Protein AF-A0A962WMW2-F1 (afdb_monomer_lite)

Structure (mmCIF, N/CA/C/O backbone):
data_AF-A0A962WMW2-F1
#
_entry.id   AF-A0A962WMW2-F1
#
loop_
_atom_site.group_PDB
_atom_site.id
_atom_site.type_symbol
_atom_site.label_atom_id
_atom_site.label_alt_id
_atom_site.label_comp_id
_atom_site.label_asym_id
_atom_site.label_entity_id
_atom_site.label_seq_id
_atom_site.pdbx_PDB_ins_code
_atom_site.Cartn_x
_atom_site.Cartn_y
_atom_site.Cartn_z
_atom_site.occupancy
_atom_site.B_iso_or_equiv
_atom_site.auth_seq_id
_atom_site.auth_comp_id
_atom_site.auth_asym_id
_atom_site.auth_atom_id
_atom_site.pdbx_PDB_model_num
ATOM 1 N N . MET A 1 1 ? -21.043 4.592 12.871 1.00 59.09 1 MET A N 1
ATOM 2 C CA . MET A 1 1 ? -20.044 5.563 12.377 1.00 59.09 1 MET A CA 1
ATOM 3 C C . MET A 1 1 ? -18.934 4.749 11.746 1.00 59.09 1 MET A C 1
ATOM 5 O O . MET A 1 1 ? -18.640 3.695 12.291 1.00 59.09 1 MET A O 1
ATOM 9 N N . SER A 1 2 ? -18.420 5.154 10.585 1.00 77.00 2 SER A N 1
ATOM 10 C CA . SER A 1 2 ? -17.319 4.431 9.934 1.00 77.00 2 SER A CA 1
ATOM 11 C C . SER A 1 2 ? -16.064 4.522 10.808 1.00 77.00 2 SER A C 1
ATOM 13 O O . SER A 1 2 ? -15.772 5.608 11.298 1.00 77.00 2 SER A O 1
ATOM 15 N N . SER A 1 3 ? -15.360 3.410 11.026 1.00 92.12 3 SER A N 1
ATOM 16 C CA . SER A 1 3 ? -14.031 3.340 11.664 1.00 92.12 3 SER A CA 1
ATOM 17 C C . SER A 1 3 ? -12.890 3.381 10.639 1.00 92.12 3 SER A C 1
ATOM 19 O O . SER A 1 3 ? -11.721 3.243 11.001 1.00 92.12 3 SER A O 1
ATOM 21 N N . LEU A 1 4 ? -13.234 3.531 9.358 1.00 96.50 4 LEU A N 1
ATOM 22 C CA . LEU A 1 4 ? -12.309 3.454 8.240 1.00 96.50 4 LEU A CA 1
ATOM 23 C C . LEU A 1 4 ? -11.529 4.760 8.090 1.00 96.50 4 LEU A C 1
ATOM 25 O O . LEU A 1 4 ? -1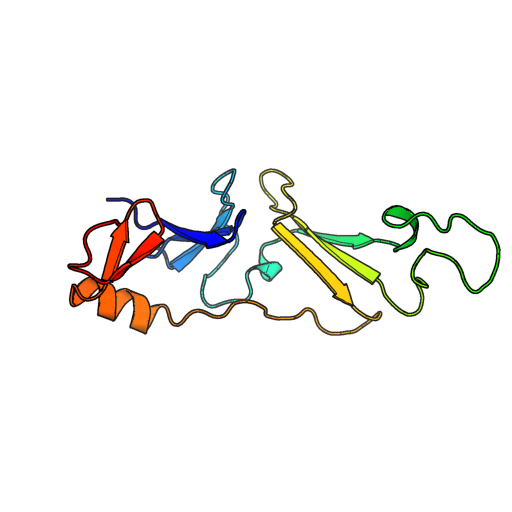2.126 5.823 7.947 1.00 96.50 4 LEU A O 1
ATOM 29 N N . LEU A 1 5 ? -10.206 4.662 8.103 1.00 97.56 5 LEU A N 1
ATOM 30 C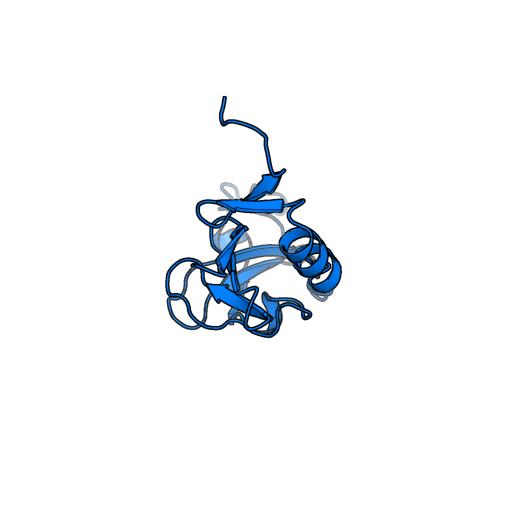 CA . LEU A 1 5 ? -9.264 5.743 7.860 1.00 97.56 5 LEU A CA 1
ATOM 31 C C . LEU A 1 5 ? -8.626 5.568 6.476 1.00 97.56 5 LEU A C 1
ATOM 33 O O . LEU A 1 5 ? -7.951 4.569 6.236 1.00 97.56 5 LEU A O 1
ATOM 37 N N . HIS A 1 6 ? -8.785 6.554 5.599 1.00 97.00 6 HIS A N 1
ATOM 38 C CA . HIS A 1 6 ? -8.097 6.639 4.313 1.00 97.00 6 HIS A CA 1
ATOM 39 C C . HIS A 1 6 ? -6.637 7.048 4.537 1.00 97.00 6 HIS A C 1
ATOM 41 O O . HIS A 1 6 ? -6.343 8.204 4.851 1.00 97.00 6 HIS A O 1
ATOM 47 N N . VAL A 1 7 ? -5.717 6.085 4.419 1.00 96.25 7 VAL A N 1
ATOM 48 C CA . VAL A 1 7 ? -4.276 6.295 4.662 1.00 96.25 7 VAL A CA 1
ATOM 49 C C . VAL A 1 7 ? -3.548 6.671 3.371 1.00 96.25 7 VAL A C 1
ATOM 51 O O . VAL A 1 7 ? -2.633 7.493 3.388 1.00 96.25 7 VAL A O 1
ATOM 54 N N . GLY A 1 8 ? -3.978 6.115 2.242 1.00 91.56 8 GLY A N 1
ATOM 55 C CA . GLY A 1 8 ? -3.524 6.491 0.907 1.00 91.56 8 GLY A CA 1
ATOM 56 C C . GLY A 1 8 ? -4.625 6.273 -0.127 1.00 91.56 8 GLY A C 1
ATOM 57 O O . GLY A 1 8 ? -5.699 5.785 0.199 1.00 91.56 8 GLY A O 1
ATOM 58 N N . ASP A 1 9 ? -4.343 6.581 -1.393 1.00 91.25 9 ASP A N 1
ATOM 59 C CA . ASP A 1 9 ? -5.325 6.513 -2.496 1.00 91.25 9 ASP A CA 1
ATOM 60 C C . ASP A 1 9 ? -6.015 5.139 -2.638 1.00 91.25 9 ASP A C 1
ATOM 62 O O . ASP A 1 9 ? -7.150 5.032 -3.093 1.00 91.25 9 ASP A O 1
ATOM 66 N N . ARG A 1 10 ? -5.315 4.058 -2.271 1.00 95.75 10 ARG A N 1
ATOM 67 C CA . ARG A 1 10 ? -5.745 2.665 -2.505 1.00 95.75 10 ARG A CA 1
ATOM 68 C C . ARG A 1 10 ? -5.708 1.800 -1.250 1.00 95.75 10 ARG A C 1
ATOM 70 O O . ARG A 1 10 ? -5.923 0.585 -1.340 1.00 95.75 10 ARG A O 1
ATOM 77 N N . LEU A 1 11 ? -5.406 2.408 -0.107 1.00 97.44 11 LEU A N 1
ATOM 78 C CA . LEU A 1 11 ? -5.154 1.718 1.145 1.00 97.44 11 LEU A CA 1
ATOM 79 C C . LEU A 1 11 ? -5.859 2.435 2.287 1.00 97.44 11 LEU A C 1
ATOM 81 O O . LEU A 1 11 ? -5.537 3.577 2.619 1.00 97.44 11 LEU A O 1
ATOM 85 N N . ASP A 1 12 ? -6.748 1.691 2.924 1.00 97.88 12 ASP A N 1
ATOM 86 C CA . ASP A 1 12 ? -7.471 2.134 4.095 1.00 97.88 12 ASP A CA 1
ATOM 87 C C . ASP A 1 12 ? -7.071 1.293 5.305 1.00 97.88 12 ASP A C 1
ATOM 89 O O . ASP A 1 12 ? -6.502 0.201 5.193 1.00 97.88 12 ASP A O 1
ATOM 93 N N . LEU A 1 13 ? -7.403 1.805 6.481 1.00 98.00 13 LEU A N 1
ATOM 94 C CA . LEU A 1 13 ? -7.201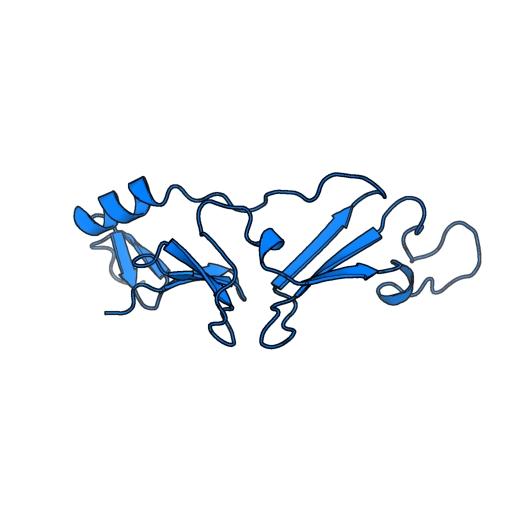 1.150 7.758 1.00 98.00 13 LEU A CA 1
ATOM 95 C C . LEU A 1 13 ? -8.513 1.152 8.533 1.00 98.00 13 LEU A C 1
ATOM 97 O O . LEU A 1 13 ? -9.090 2.207 8.775 1.00 98.00 13 LEU A O 1
ATOM 101 N N . ASP A 1 14 ? -8.972 -0.015 8.966 1.00 97.81 14 ASP A N 1
ATOM 102 C CA . ASP A 1 14 ? -10.077 -0.103 9.916 1.00 97.81 14 ASP A CA 1
ATOM 103 C C . ASP A 1 14 ? -9.532 0.046 11.341 1.00 97.81 14 ASP A C 1
ATOM 105 O O . ASP A 1 14 ? -8.822 -0.826 11.852 1.00 97.81 14 ASP A O 1
ATOM 109 N N . LEU A 1 15 ? -9.842 1.179 11.978 1.00 97.62 15 LEU A N 1
ATOM 110 C CA . LEU A 1 15 ? -9.364 1.490 13.323 1.00 97.62 15 LEU A CA 1
ATOM 111 C C . LEU A 1 15 ? -9.984 0.568 14.375 1.00 97.62 15 LEU A C 1
ATOM 113 O O . LEU A 1 15 ? -9.353 0.318 15.397 1.00 97.62 15 LEU A O 1
ATOM 117 N N . GLU A 1 16 ? -11.190 0.045 14.167 1.00 96.19 16 GLU A N 1
ATOM 118 C CA . GLU A 1 16 ? -11.831 -0.836 15.146 1.00 96.19 16 GLU A CA 1
ATOM 119 C C . GLU A 1 16 ? -11.132 -2.197 15.175 1.00 96.19 16 GLU A C 1
ATOM 121 O O . GLU A 1 16 ? -10.709 -2.660 16.236 1.00 96.19 16 GLU A O 1
ATOM 126 N N . THR A 1 17 ? -10.944 -2.795 13.998 1.00 97.31 17 THR A N 1
ATOM 127 C CA . THR A 1 17 ? -10.381 -4.145 13.855 1.00 97.31 17 THR A CA 1
ATOM 128 C C . THR A 1 17 ? -8.854 -4.181 13.736 1.00 97.31 17 THR A C 1
ATOM 130 O O . THR A 1 17 ? -8.266 -5.260 13.803 1.00 97.31 17 THR A O 1
ATOM 133 N N . GLU A 1 18 ? -8.201 -3.023 13.590 1.00 97.88 18 GLU A N 1
ATOM 134 C CA . GLU A 1 18 ? -6.758 -2.877 13.340 1.00 97.88 18 GLU A CA 1
ATOM 135 C C . GLU A 1 18 ? -6.290 -3.659 12.105 1.00 97.88 18 GLU A C 1
ATOM 137 O O . GLU A 1 18 ? -5.290 -4.386 12.127 1.00 97.88 18 GLU A O 1
ATOM 142 N N . ARG A 1 19 ? -7.033 -3.520 11.004 1.00 98.19 19 ARG A N 1
ATOM 143 C CA . ARG A 1 19 ? -6.746 -4.203 9.739 1.00 98.19 19 ARG A CA 1
ATOM 144 C C . ARG A 1 19 ? -6.437 -3.212 8.633 1.00 98.19 19 ARG A C 1
ATOM 146 O O . ARG A 1 19 ? -7.155 -2.231 8.451 1.00 98.19 19 ARG A O 1
ATOM 153 N N . TRP A 1 20 ? -5.400 -3.514 7.858 1.00 98.44 20 TRP A N 1
ATOM 154 C CA . TRP A 1 20 ? -5.243 -2.925 6.535 1.00 98.44 20 TRP A CA 1
ATOM 155 C C . TRP A 1 20 ? -6.342 -3.467 5.626 1.00 98.44 20 TRP A C 1
ATOM 157 O O . TRP A 1 20 ? -6.565 -4.678 5.583 1.00 98.44 20 TRP A O 1
ATOM 167 N N . VAL A 1 21 ? -7.005 -2.596 4.871 1.00 98.19 21 VAL A N 1
ATOM 168 C CA . VAL A 1 21 ? -8.052 -2.990 3.924 1.00 98.19 21 VAL A CA 1
ATOM 169 C C . VAL A 1 21 ? -7.877 -2.278 2.587 1.00 98.19 21 VAL A C 1
ATOM 171 O O . VAL A 1 21 ? -7.402 -1.148 2.495 1.00 98.19 21 VAL A O 1
ATOM 174 N N . CYS A 1 22 ? -8.220 -2.969 1.503 1.00 98.38 22 CYS A N 1
ATOM 175 C CA . CYS A 1 22 ? -8.113 -2.398 0.166 1.00 98.38 22 CYS A CA 1
ATOM 176 C C . CYS A 1 22 ? -9.148 -1.285 -0.027 1.00 98.38 22 CYS A C 1
ATOM 178 O O . CYS A 1 22 ? -10.345 -1.565 0.026 1.00 98.38 22 CYS A O 1
ATOM 180 N N . GLY A 1 23 ? -8.708 -0.078 -0.393 1.00 96.81 23 GLY A N 1
ATOM 181 C CA . GLY A 1 23 ? -9.601 1.078 -0.574 1.00 96.81 23 GLY A CA 1
ATOM 182 C C . GLY A 1 23 ? -10.582 0.977 -1.750 1.00 96.81 23 GLY A C 1
ATOM 183 O O . GLY A 1 23 ? -11.448 1.825 -1.921 1.00 96.81 23 GLY A O 1
ATOM 184 N N . LYS A 1 24 ? -10.486 -0.077 -2.575 1.00 97.25 24 LYS A N 1
ATOM 185 C CA . LYS A 1 24 ? -11.419 -0.330 -3.689 1.00 97.25 24 LYS A CA 1
ATOM 186 C C . LYS A 1 24 ? -12.427 -1.440 -3.415 1.00 97.25 24 LYS A C 1
ATOM 188 O O . LYS A 1 24 ? -13.586 -1.316 -3.793 1.00 97.25 24 LYS A O 1
ATOM 193 N N . CYS A 1 25 ? -11.973 -2.568 -2.873 1.00 98.00 25 CYS A N 1
ATOM 194 C CA . CYS A 1 25 ? -12.802 -3.774 -2.734 1.00 98.00 25 CYS A CA 1
ATOM 195 C C . CYS A 1 25 ? -12.988 -4.230 -1.286 1.00 98.00 25 CYS A C 1
ATOM 197 O O . CYS A 1 25 ? -13.600 -5.270 -1.061 1.00 98.00 25 CYS A O 1
ATOM 199 N N . SER A 1 26 ? -12.425 -3.491 -0.325 1.00 97.19 26 SER A N 1
ATOM 200 C CA . SER A 1 26 ? -12.480 -3.783 1.111 1.00 97.19 26 SER A CA 1
ATOM 201 C C . SER A 1 26 ? -11.911 -5.150 1.510 1.00 97.19 26 SER A C 1
ATOM 203 O O . SER A 1 26 ? -12.142 -5.616 2.621 1.00 97.19 26 SER A O 1
ATOM 205 N N . GLN A 1 27 ? -11.142 -5.794 0.624 1.00 98.38 27 GLN A N 1
ATOM 206 C CA . GLN A 1 27 ? -10.387 -7.002 0.942 1.00 98.38 27 GLN A CA 1
ATOM 207 C C . GLN A 1 27 ? -9.477 -6.734 2.142 1.00 98.38 27 GLN A C 1
ATOM 209 O O . GLN A 1 27 ? -8.730 -5.757 2.131 1.00 98.38 27 GLN A O 1
ATOM 214 N N . ASP A 1 28 ? -9.507 -7.628 3.127 1.00 98.38 28 ASP A N 1
ATOM 215 C CA . ASP A 1 28 ? -8.577 -7.621 4.253 1.00 98.38 28 ASP A CA 1
ATOM 216 C C . ASP A 1 28 ? -7.152 -7.937 3.764 1.00 98.38 28 ASP A C 1
ATOM 218 O O . ASP A 1 28 ? -6.926 -8.958 3.104 1.00 98.38 28 ASP A O 1
ATOM 222 N N . LEU A 1 29 ? -6.216 -7.035 4.070 1.00 98.38 29 LEU A N 1
ATOM 223 C CA . LEU A 1 29 ? -4.815 -7.054 3.647 1.00 98.38 29 LEU A CA 1
ATOM 224 C C . LEU A 1 29 ? -3.839 -7.364 4.790 1.00 98.38 29 LEU A C 1
ATOM 226 O O . LEU A 1 29 ? -2.634 -7.382 4.561 1.00 98.38 29 LEU A O 1
ATOM 230 N N . GLY A 1 30 ? -4.310 -7.609 6.014 1.00 98.00 30 GLY A N 1
ATOM 231 C CA . GLY A 1 30 ? -3.429 -7.983 7.126 1.00 98.00 30 GLY A CA 1
ATOM 232 C C . GLY A 1 30 ? -3.536 -7.087 8.353 1.00 98.00 30 GLY A C 1
ATOM 233 O O . GLY A 1 30 ? -4.371 -6.190 8.434 1.00 98.00 30 GLY A O 1
ATOM 234 N N . ASN A 1 31 ? -2.703 -7.382 9.351 1.00 98.00 31 ASN A N 1
ATOM 235 C CA . ASN A 1 31 ? -2.664 -6.632 10.602 1.00 98.00 31 ASN A CA 1
ATOM 236 C C . ASN A 1 31 ? -2.082 -5.236 10.337 1.00 98.00 31 ASN A C 1
ATOM 238 O O . ASN A 1 31 ? -1.029 -5.128 9.712 1.00 98.00 31 ASN A O 1
ATOM 242 N N . ALA A 1 32 ? -2.747 -4.187 10.823 1.00 97.56 32 ALA A N 1
ATOM 243 C CA . ALA A 1 32 ? -2.322 -2.802 10.633 1.00 97.56 32 ALA A CA 1
ATOM 244 C C . ALA A 1 32 ? -0.990 -2.450 11.327 1.00 97.56 32 ALA A C 1
ATOM 246 O O . ALA A 1 32 ? -0.368 -1.441 11.001 1.00 97.56 32 ALA A O 1
ATOM 247 N N . ARG A 1 33 ? -0.542 -3.283 12.274 1.00 97.12 33 ARG A N 1
ATOM 248 C CA . ARG A 1 33 ? 0.752 -3.162 12.965 1.00 97.12 33 ARG A CA 1
ATOM 249 C C . ARG A 1 33 ? 1.902 -3.841 12.222 1.00 97.12 33 ARG A C 1
ATOM 251 O O . ARG A 1 33 ? 3.055 -3.659 12.597 1.00 97.12 33 ARG A O 1
ATOM 258 N N . ASP A 1 34 ? 1.596 -4.613 11.184 1.00 97.00 34 ASP A N 1
ATOM 259 C CA . ASP A 1 34 ? 2.584 -5.209 10.294 1.00 97.00 34 ASP A CA 1
ATOM 260 C C . ASP A 1 34 ? 2.714 -4.392 9.000 1.00 97.00 34 ASP A C 1
ATOM 262 O O . ASP A 1 34 ? 1.839 -3.609 8.622 1.00 97.00 34 ASP A O 1
ATOM 266 N N . ASN A 1 35 ? 3.800 -4.636 8.261 1.00 97.56 35 ASN A N 1
ATOM 267 C CA . ASN A 1 35 ? 3.949 -4.127 6.900 1.00 97.56 35 ASN A CA 1
ATOM 268 C C . ASN A 1 35 ? 2.814 -4.667 6.009 1.00 97.56 35 ASN A C 1
ATOM 270 O O . ASN A 1 35 ? 2.757 -5.874 5.747 1.00 97.56 35 ASN A O 1
ATOM 274 N N . VAL A 1 36 ? 1.967 -3.770 5.491 1.00 97.50 36 VAL A N 1
ATOM 275 C CA . VAL A 1 36 ? 0.827 -4.089 4.609 1.00 97.50 36 VAL A CA 1
ATOM 276 C C . VAL A 1 36 ? 1.209 -4.977 3.424 1.00 97.50 36 VAL A C 1
ATOM 278 O O . VAL A 1 36 ? 0.430 -5.831 3.001 1.00 97.50 36 VAL A O 1
ATOM 281 N N . LYS A 1 37 ? 2.443 -4.850 2.920 1.00 98.06 37 LYS A N 1
ATOM 282 C CA . LYS A 1 37 ? 2.941 -5.617 1.769 1.00 98.06 37 LYS A CA 1
ATOM 283 C C . LYS A 1 37 ? 2.950 -7.125 2.019 1.00 98.06 37 LYS A C 1
ATOM 285 O O . LYS A 1 37 ? 2.961 -7.886 1.059 1.00 98.06 37 LYS A O 1
ATOM 290 N N . ARG A 1 38 ? 2.883 -7.578 3.279 1.00 97.25 38 ARG A N 1
ATOM 291 C CA . ARG A 1 38 ? 2.769 -9.003 3.635 1.00 97.25 38 ARG A CA 1
ATOM 292 C C . ARG A 1 38 ? 1.446 -9.642 3.209 1.00 97.25 38 ARG A C 1
ATOM 294 O O . ARG A 1 38 ? 1.423 -10.854 3.024 1.00 97.25 38 ARG A O 1
ATOM 301 N N . GLY A 1 39 ? 0.368 -8.868 3.072 1.00 97.44 39 GLY A N 1
ATOM 302 C CA . GLY A 1 39 ? -0.927 -9.370 2.596 1.00 97.44 39 GLY A CA 1
ATOM 303 C C . GLY A 1 39 ? -1.237 -9.030 1.140 1.00 97.44 39 GLY A C 1
ATOM 304 O O . GLY A 1 39 ? -2.365 -9.229 0.692 1.00 97.44 39 GLY A O 1
ATOM 305 N N . LEU A 1 40 ? -0.255 -8.514 0.397 1.00 98.50 40 LEU A N 1
ATOM 306 C CA . LEU A 1 40 ? -0.375 -8.210 -1.025 1.00 98.50 40 LEU A CA 1
ATOM 307 C C . LEU A 1 40 ? 0.279 -9.310 -1.867 1.00 98.50 40 LEU A C 1
ATOM 309 O O . LEU A 1 40 ? 1.212 -9.986 -1.436 1.00 98.50 40 LEU A O 1
ATOM 313 N N . LEU A 1 41 ? -0.204 -9.473 -3.096 1.00 98.69 41 LEU A N 1
ATOM 314 C CA . LEU A 1 41 ? 0.510 -10.228 -4.123 1.00 98.69 41 LEU A CA 1
ATOM 315 C C . LEU A 1 41 ? 1.650 -9.355 -4.649 1.00 98.69 41 LEU A C 1
ATOM 317 O O . LEU A 1 41 ? 1.454 -8.158 -4.835 1.00 98.69 41 LEU A O 1
ATOM 321 N N . VAL A 1 42 ? 2.815 -9.933 -4.922 1.00 98.31 42 VAL A N 1
ATOM 322 C CA . VAL A 1 42 ? 3.969 -9.194 -5.451 1.00 98.31 42 VAL A CA 1
ATOM 323 C C . VAL A 1 42 ? 4.361 -9.726 -6.823 1.00 98.31 42 VAL A C 1
ATOM 325 O O . VAL A 1 42 ? 4.401 -10.939 -7.032 1.00 98.31 42 VAL A O 1
ATOM 328 N N . ALA A 1 43 ? 4.660 -8.818 -7.750 1.00 98.06 43 ALA A N 1
ATOM 329 C CA . ALA A 1 43 ? 5.296 -9.136 -9.021 1.00 98.06 43 ALA A CA 1
ATOM 330 C C . ALA A 1 43 ? 6.625 -8.384 -9.141 1.00 98.06 43 ALA A C 1
ATOM 332 O O . ALA A 1 43 ? 6.681 -7.180 -8.902 1.00 98.06 43 ALA A O 1
ATOM 333 N N . GLU A 1 44 ? 7.682 -9.094 -9.532 1.00 97.31 44 GLU A N 1
ATOM 334 C CA . GLU A 1 44 ? 8.962 -8.505 -9.929 1.00 97.31 44 GLU A CA 1
ATOM 335 C C . GLU A 1 44 ? 8.952 -8.302 -11.447 1.00 97.31 44 GLU A C 1
ATOM 337 O O . GLU A 1 44 ? 8.967 -9.267 -12.210 1.00 97.31 44 GLU A O 1
ATOM 342 N N . ARG A 1 45 ? 8.898 -7.047 -11.888 1.00 97.69 45 ARG A N 1
ATOM 343 C CA . ARG A 1 45 ? 8.873 -6.668 -13.303 1.00 97.69 45 ARG A CA 1
ATOM 344 C C . ARG A 1 45 ? 10.272 -6.353 -13.813 1.00 97.69 45 ARG A C 1
ATOM 346 O O . ARG A 1 45 ? 11.083 -5.716 -13.126 1.00 97.69 45 ARG A O 1
ATOM 353 N N . ASP A 1 46 ? 10.517 -6.703 -15.071 1.00 96.88 46 ASP A N 1
ATOM 354 C CA . ASP A 1 46 ? 11.628 -6.125 -15.815 1.00 96.88 46 ASP A CA 1
ATOM 355 C C . ASP A 1 46 ? 11.342 -4.638 -16.115 1.00 96.88 46 ASP A C 1
ATOM 357 O O . ASP A 1 46 ? 10.259 -4.324 -16.625 1.00 96.88 46 ASP A O 1
ATOM 361 N N . PRO A 1 47 ? 12.272 -3.702 -15.823 1.00 97.88 47 PRO A N 1
ATOM 362 C CA . PRO A 1 47 ? 12.065 -2.287 -16.111 1.00 97.88 47 PRO A CA 1
ATOM 363 C C . PRO A 1 47 ? 11.691 -1.986 -17.564 1.00 97.88 47 PRO A C 1
ATOM 365 O O . PRO A 1 47 ? 10.913 -1.060 -17.787 1.00 97.88 47 PRO A O 1
ATOM 368 N N . ALA A 1 48 ? 12.172 -2.776 -18.533 1.00 96.56 48 ALA A N 1
ATOM 369 C CA . ALA A 1 48 ? 11.903 -2.558 -19.954 1.00 96.56 48 ALA A CA 1
ATOM 370 C C . ALA A 1 48 ? 10.434 -2.802 -20.346 1.00 96.56 48 ALA A C 1
ATOM 372 O O . ALA A 1 48 ? 9.978 -2.319 -21.383 1.00 96.56 48 ALA A O 1
ATOM 373 N N . GLU A 1 49 ? 9.675 -3.530 -19.523 1.00 96.69 49 GLU A N 1
ATOM 374 C CA . GLU A 1 49 ? 8.239 -3.726 -19.731 1.00 96.69 49 GLU A CA 1
ATOM 375 C C . GLU A 1 49 ? 7.407 -2.500 -19.310 1.00 96.69 49 GLU A C 1
ATOM 377 O O . GLU A 1 49 ? 6.241 -2.389 -19.688 1.00 96.69 49 GLU A O 1
ATOM 382 N N . VAL A 1 50 ? 7.972 -1.609 -18.488 1.00 97.06 50 VAL A N 1
ATOM 383 C CA . VAL A 1 50 ? 7.328 -0.366 -18.021 1.00 97.06 50 VAL A CA 1
ATOM 384 C C . VAL A 1 50 ? 7.897 0.844 -18.758 1.00 97.06 50 VAL A C 1
ATOM 386 O O . VAL A 1 50 ? 7.146 1.714 -19.192 1.00 97.06 50 VAL A O 1
ATOM 389 N N . HIS A 1 51 ? 9.219 0.878 -18.924 1.00 97.50 51 HIS A N 1
ATOM 390 C CA . HIS A 1 51 ? 9.975 1.954 -19.559 1.00 97.50 51 HIS A CA 1
ATOM 391 C C . HIS A 1 51 ? 10.605 1.438 -20.851 1.00 97.50 51 HIS A C 1
ATOM 393 O O . HIS A 1 51 ? 11.649 0.790 -20.802 1.00 97.50 51 HIS A O 1
ATOM 399 N N . PRO A 1 52 ? 10.013 1.703 -22.028 1.00 95.81 52 PRO A N 1
ATOM 400 C CA . PRO A 1 52 ? 10.598 1.266 -23.288 1.00 95.81 52 PRO A CA 1
ATOM 401 C C . PRO A 1 52 ? 12.009 1.854 -23.477 1.00 95.81 52 PRO A C 1
ATOM 403 O O . PRO A 1 52 ? 12.211 3.039 -23.214 1.00 95.81 52 PRO A O 1
ATOM 406 N N . PRO A 1 53 ? 12.989 1.089 -23.992 1.00 96.69 53 PRO A N 1
ATOM 407 C CA . PRO A 1 53 ? 14.372 1.563 -24.111 1.00 96.69 53 PRO A CA 1
ATOM 408 C C . PRO A 1 53 ? 14.562 2.686 -25.145 1.00 96.69 53 PRO A C 1
ATOM 410 O O . PRO A 1 53 ? 15.509 3.464 -25.030 1.00 96.69 53 PRO A O 1
ATOM 413 N N . LEU A 1 54 ? 13.668 2.785 -26.140 1.00 97.00 54 LEU A N 1
ATOM 414 C CA . LEU A 1 54 ? 13.628 3.746 -27.265 1.00 97.00 54 LEU A CA 1
ATOM 415 C C . LEU A 1 54 ? 14.839 3.751 -28.219 1.00 97.00 54 LEU A C 1
ATOM 417 O O . LEU A 1 54 ? 14.682 4.084 -29.391 1.00 97.00 54 LEU A O 1
ATOM 421 N N . ILE A 1 55 ? 16.024 3.366 -27.752 1.00 97.00 55 ILE A N 1
ATOM 422 C CA . ILE A 1 55 ? 17.262 3.231 -28.525 1.00 97.00 55 ILE A CA 1
ATOM 423 C C . ILE A 1 55 ? 17.936 1.890 -28.216 1.00 97.00 55 ILE A C 1
ATOM 425 O O . ILE A 1 55 ? 17.668 1.268 -27.189 1.00 97.00 55 ILE A O 1
ATOM 429 N N . ALA A 1 56 ? 18.819 1.446 -29.110 1.00 94.81 56 ALA A N 1
ATOM 430 C CA . ALA A 1 56 ? 19.648 0.264 -28.896 1.00 94.81 56 ALA A CA 1
ATOM 431 C C . ALA A 1 56 ? 20.983 0.639 -28.235 1.00 94.81 56 ALA A C 1
ATOM 433 O O . ALA A 1 56 ? 21.555 1.684 -28.546 1.00 94.81 56 ALA A O 1
ATOM 434 N N . GLY A 1 57 ? 21.504 -0.239 -27.379 1.00 93.81 57 GLY A N 1
ATOM 435 C CA . GLY A 1 57 ? 22.808 -0.079 -26.733 1.00 93.81 57 GLY A CA 1
ATOM 436 C C . GLY A 1 57 ? 22.779 -0.435 -25.249 1.00 93.81 57 GLY A C 1
ATOM 437 O O . GLY A 1 57 ? 21.758 -0.864 -24.724 1.00 93.81 57 GLY A O 1
ATOM 438 N N . GLU A 1 58 ? 23.919 -0.258 -24.583 1.00 92.88 58 GLU A N 1
ATOM 439 C CA . GLU A 1 58 ? 24.066 -0.477 -23.136 1.00 92.88 58 GLU A CA 1
ATOM 440 C C . GLU A 1 58 ? 23.339 0.597 -22.311 1.00 92.88 58 GLU A C 1
ATOM 442 O O . GLU A 1 58 ? 22.718 0.296 -21.294 1.00 92.88 58 GLU A O 1
ATOM 447 N N . PHE A 1 59 ? 23.375 1.846 -22.780 1.00 96.19 59 PHE A N 1
A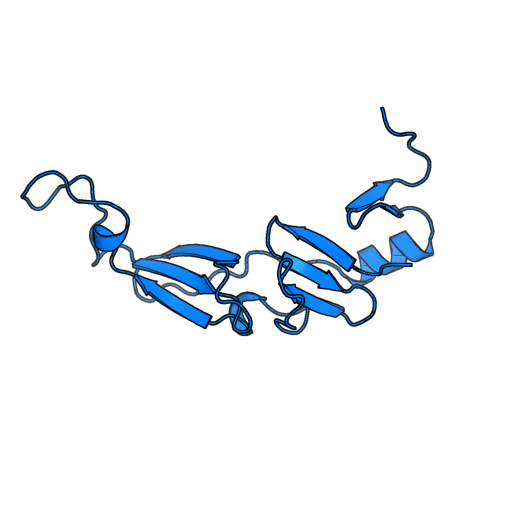TOM 448 C CA . PHE A 1 59 ? 22.697 2.978 -22.158 1.00 96.19 59 PHE A CA 1
ATOM 449 C C . PHE A 1 59 ? 21.481 3.354 -22.995 1.00 96.19 59 PHE A C 1
ATOM 451 O O . PHE A 1 59 ? 21.608 3.751 -24.153 1.00 96.19 59 PHE A O 1
ATOM 458 N N . THR A 1 60 ? 20.301 3.207 -22.403 1.00 97.19 60 THR A N 1
ATOM 459 C CA . THR A 1 60 ? 19.012 3.469 -23.052 1.00 97.19 60 THR A CA 1
ATOM 460 C C . THR A 1 60 ? 18.124 4.305 -22.129 1.00 97.19 60 THR A C 1
ATOM 462 O O . THR A 1 60 ? 18.545 4.683 -21.036 1.00 97.19 60 THR A O 1
ATOM 465 N N . PHE A 1 61 ? 16.889 4.587 -22.547 1.00 97.50 61 PHE A N 1
ATOM 466 C CA . PHE A 1 61 ? 15.891 5.242 -21.694 1.00 97.50 61 PHE A CA 1
ATOM 467 C C . PHE A 1 61 ? 15.154 4.262 -20.760 1.00 97.50 61 PHE A C 1
ATOM 469 O O . PHE A 1 61 ? 14.272 4.679 -20.014 1.00 97.50 61 PHE A O 1
ATOM 476 N N . SER A 1 62 ? 15.537 2.979 -20.768 1.00 98.00 62 SER A N 1
ATOM 477 C CA . SER A 1 62 ? 15.095 1.975 -19.799 1.00 98.00 62 SER A CA 1
ATOM 478 C C . SER A 1 62 ? 16.159 1.771 -18.717 1.00 98.00 62 SER A C 1
ATOM 480 O O . SER A 1 62 ? 17.341 1.629 -19.052 1.00 98.00 62 SER A O 1
ATOM 482 N N . PRO A 1 63 ? 15.774 1.658 -17.434 1.00 97.81 63 PRO A N 1
ATOM 483 C CA . PRO A 1 63 ? 16.686 1.207 -16.389 1.00 97.81 63 PRO A CA 1
ATOM 484 C C . PRO A 1 63 ? 17.266 -0.184 -16.692 1.00 97.81 63 PRO A C 1
ATOM 486 O O . PRO A 1 63 ? 16.600 -1.025 -17.299 1.00 97.81 63 PRO A O 1
ATOM 489 N N . ASN A 1 64 ? 18.505 -0.437 -16.252 1.00 96.94 64 ASN A N 1
ATOM 490 C CA . ASN A 1 64 ? 19.157 -1.734 -16.438 1.00 96.94 64 ASN A CA 1
ATOM 491 C C . ASN A 1 64 ? 18.565 -2.781 -15.463 1.00 96.94 64 ASN A C 1
ATOM 493 O O . ASN A 1 64 ? 18.650 -2.578 -14.247 1.00 96.94 64 ASN A O 1
ATOM 497 N N . PRO A 1 65 ? 18.037 -3.921 -15.953 1.00 95.75 65 PRO A N 1
ATOM 498 C CA . PRO A 1 65 ? 17.390 -4.942 -15.122 1.00 95.75 65 PRO A CA 1
ATOM 499 C C . PRO A 1 65 ? 18.315 -5.641 -14.117 1.00 95.75 65 PRO A C 1
ATOM 501 O O . PRO A 1 65 ? 17.841 -6.248 -13.160 1.00 95.75 65 PRO A O 1
ATOM 504 N N . GLN A 1 66 ? 19.634 -5.588 -14.320 1.00 96.25 66 GLN A N 1
ATOM 505 C CA . GLN A 1 66 ? 20.604 -6.117 -13.355 1.00 96.25 66 GLN A CA 1
ATOM 506 C C . GLN A 1 66 ? 20.854 -5.151 -12.191 1.00 96.25 66 GLN A C 1
ATOM 508 O O . GLN A 1 66 ? 21.426 -5.545 -11.180 1.00 96.25 66 GLN A O 1
ATOM 513 N N . TRP A 1 67 ? 20.474 -3.880 -12.340 1.00 97.50 67 TRP A N 1
ATOM 514 C CA . TRP A 1 67 ? 20.707 -2.840 -11.337 1.00 97.50 67 TRP A CA 1
ATOM 515 C C . TRP A 1 67 ? 19.452 -2.555 -10.525 1.00 97.50 67 TRP A C 1
ATOM 517 O O . TRP A 1 67 ? 19.550 -2.221 -9.348 1.00 97.50 67 TRP A O 1
ATOM 527 N N . VAL A 1 68 ? 18.279 -2.679 -11.147 1.00 98.12 68 VAL A N 1
ATOM 528 C CA . VAL A 1 68 ? 16.996 -2.384 -10.516 1.00 98.12 68 VAL A CA 1
ATOM 529 C C . VAL A 1 68 ? 15.890 -3.270 -11.075 1.00 98.12 68 VAL A C 1
ATOM 531 O O . VAL A 1 68 ? 15.852 -3.583 -12.265 1.00 98.12 68 VAL A O 1
ATOM 534 N N . ARG A 1 69 ? 14.965 -3.641 -10.197 1.00 98.06 69 ARG A N 1
ATOM 535 C CA . ARG A 1 69 ? 13.696 -4.296 -10.499 1.00 98.06 69 ARG A CA 1
ATOM 536 C C . ARG A 1 69 ? 12.554 -3.428 -10.008 1.00 98.06 69 ARG A C 1
ATOM 538 O O . ARG A 1 69 ? 12.723 -2.665 -9.056 1.00 98.06 69 ARG A O 1
ATOM 545 N N . ILE A 1 70 ? 11.402 -3.549 -10.658 1.00 98.56 70 ILE A N 1
ATOM 546 C CA . ILE A 1 70 ? 10.185 -2.856 -10.234 1.00 98.56 70 ILE A CA 1
ATOM 547 C C . ILE A 1 70 ? 9.307 -3.884 -9.536 1.00 98.56 70 ILE A C 1
ATOM 549 O O . ILE A 1 70 ? 8.829 -4.823 -10.168 1.00 98.56 70 ILE A O 1
ATOM 553 N N . LEU A 1 71 ? 9.129 -3.734 -8.230 1.00 98.50 71 LEU A N 1
ATOM 554 C CA . LEU A 1 71 ? 8.192 -4.534 -7.459 1.00 98.50 71 LEU A CA 1
ATOM 555 C C . LEU A 1 71 ? 6.832 -3.853 -7.476 1.00 98.50 71 LEU A C 1
ATOM 557 O O . LEU A 1 71 ? 6.700 -2.703 -7.064 1.00 98.50 71 LEU A O 1
ATOM 561 N N . GLU A 1 72 ? 5.821 -4.572 -7.935 1.00 98.62 72 GLU A N 1
ATOM 562 C CA . GLU A 1 72 ? 4.437 -4.114 -7.947 1.00 98.62 72 GLU A CA 1
ATOM 563 C C . GLU A 1 72 ? 3.636 -4.935 -6.937 1.00 98.62 72 GLU A C 1
ATOM 565 O O . GLU A 1 72 ? 3.667 -6.169 -6.969 1.00 98.62 72 GLU A O 1
ATOM 570 N N . PHE A 1 73 ? 2.923 -4.256 -6.037 1.00 98.56 73 PHE A N 1
ATOM 571 C CA . PHE A 1 73 ? 2.146 -4.892 -4.978 1.00 98.56 73 PHE A CA 1
ATOM 572 C C . PHE A 1 73 ? 0.655 -4.758 -5.257 1.00 98.56 73 PHE A C 1
ATOM 574 O O . PHE A 1 73 ? 0.136 -3.654 -5.415 1.00 98.56 73 PHE A O 1
ATOM 581 N N . TYR A 1 74 ? -0.050 -5.881 -5.285 1.00 98.75 74 TYR A N 1
ATOM 582 C CA . TYR A 1 74 ? -1.430 -5.976 -5.733 1.00 98.75 74 TYR A CA 1
ATOM 583 C C . TYR A 1 74 ? -2.356 -6.501 -4.645 1.00 98.75 74 TYR A C 1
ATOM 585 O O . TYR A 1 74 ? -2.034 -7.444 -3.923 1.00 98.75 74 TYR A O 1
ATOM 593 N N . CYS A 1 75 ? -3.559 -5.939 -4.577 1.00 98.69 75 CYS A N 1
ATOM 594 C CA . CYS A 1 75 ? -4.629 -6.487 -3.757 1.00 98.69 75 CYS A CA 1
ATOM 595 C C . CYS A 1 75 ? -4.999 -7.907 -4.241 1.00 98.69 75 CYS A C 1
ATOM 597 O O . CYS A 1 75 ? -5.331 -8.065 -5.420 1.00 98.69 75 CYS A O 1
ATOM 599 N N . PRO A 1 76 ? -5.044 -8.923 -3.356 1.00 98.62 76 PRO A N 1
ATOM 600 C CA . PRO A 1 76 ? -5.389 -10.292 -3.743 1.00 98.62 76 PRO A CA 1
ATOM 601 C C . PRO A 1 76 ? -6.866 -10.473 -4.129 1.00 98.62 76 PRO A C 1
ATOM 603 O O . PRO A 1 76 ? -7.204 -11.447 -4.792 1.00 98.62 76 PRO A O 1
ATOM 606 N N . GLY A 1 77 ? -7.748 -9.549 -3.732 1.00 98.50 77 GLY A N 1
ATOM 607 C CA . GLY A 1 77 ? -9.178 -9.612 -4.047 1.00 98.50 77 GLY A CA 1
ATOM 608 C C . GLY A 1 77 ? -9.515 -9.087 -5.444 1.00 98.50 77 GLY A C 1
ATOM 609 O O . GLY A 1 77 ? -10.228 -9.738 -6.200 1.00 98.50 77 GLY A O 1
ATOM 610 N N . CYS A 1 78 ? -9.007 -7.902 -5.801 1.00 98.44 78 CYS A N 1
ATOM 611 C CA . CYS A 1 78 ? -9.402 -7.206 -7.035 1.00 98.44 78 CYS A CA 1
ATOM 612 C C . CYS A 1 78 ? -8.258 -6.908 -8.015 1.00 98.44 78 CYS A C 1
ATOM 614 O O . CYS A 1 78 ? -8.507 -6.299 -9.055 1.00 98.44 78 CYS A O 1
ATOM 616 N N . GLY A 1 79 ? -7.015 -7.272 -7.683 1.00 98.31 79 GLY A N 1
ATOM 617 C CA . GLY A 1 79 ? -5.842 -7.018 -8.525 1.00 98.31 79 GLY A CA 1
ATOM 618 C C . GLY A 1 79 ? -5.436 -5.544 -8.637 1.00 98.31 79 GLY A C 1
ATOM 619 O O . GLY A 1 79 ? -4.612 -5.203 -9.478 1.00 98.31 79 GLY A O 1
ATOM 620 N N . LEU A 1 80 ? -6.001 -4.647 -7.819 1.00 98.31 80 LEU A N 1
ATOM 621 C CA . LEU A 1 80 ? -5.582 -3.244 -7.779 1.00 98.31 80 LEU A CA 1
ATOM 622 C C . LEU A 1 80 ? -4.111 -3.146 -7.361 1.00 98.31 80 LEU A C 1
ATOM 624 O O . LEU A 1 80 ? -3.748 -3.685 -6.317 1.00 98.31 80 LEU A O 1
ATOM 628 N N . GLN A 1 81 ? -3.291 -2.433 -8.135 1.00 98.19 81 GLN A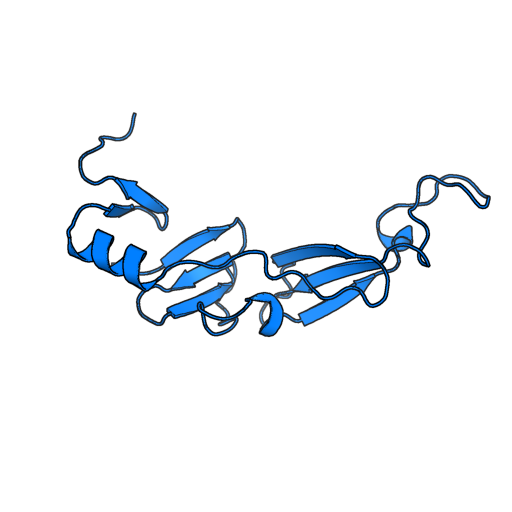 N 1
ATOM 629 C CA . GLN A 1 81 ? -1.915 -2.110 -7.752 1.00 98.19 81 GLN A CA 1
ATOM 630 C C . GLN A 1 81 ? -1.948 -1.099 -6.604 1.00 98.19 81 GLN A C 1
ATOM 632 O O . GLN A 1 81 ? -2.354 0.040 -6.808 1.00 98.19 81 GLN A O 1
ATOM 637 N N . VAL A 1 82 ? -1.594 -1.516 -5.395 1.00 97.88 82 VAL A N 1
ATOM 638 C CA . VAL A 1 82 ? -1.637 -0.680 -4.189 1.00 97.88 82 VAL A CA 1
ATOM 639 C C . VAL A 1 82 ? -0.373 0.168 -4.070 1.00 97.88 82 VAL A C 1
ATOM 641 O O . VAL A 1 82 ? -0.471 1.330 -3.699 1.00 97.88 82 VAL A O 1
ATOM 644 N N . GLU A 1 83 ? 0.788 -0.394 -4.411 1.00 97.25 83 GLU A N 1
ATOM 645 C CA . GLU A 1 83 ? 2.093 0.252 -4.232 1.00 97.25 83 GLU A CA 1
ATOM 646 C C . GLU A 1 83 ? 3.104 -0.246 -5.275 1.00 97.25 83 GLU A C 1
ATOM 648 O O . GLU A 1 83 ? 2.945 -1.340 -5.834 1.00 97.25 83 GLU A O 1
ATOM 653 N N . THR A 1 84 ? 4.158 0.536 -5.512 1.00 97.75 84 THR A N 1
ATOM 654 C CA . THR A 1 84 ? 5.284 0.171 -6.382 1.00 97.75 84 THR A CA 1
ATOM 655 C C . THR A 1 84 ? 6.628 0.586 -5.791 1.00 97.75 84 THR A C 1
ATOM 657 O O . THR A 1 84 ? 6.771 1.704 -5.306 1.00 97.75 84 THR A O 1
ATOM 660 N N . GLU A 1 85 ? 7.647 -0.268 -5.900 1.00 98.06 85 GLU A N 1
ATOM 661 C CA . GLU A 1 85 ? 9.012 0.036 -5.456 1.00 98.06 85 GLU A CA 1
ATOM 662 C C . GLU A 1 85 ? 10.049 -0.271 -6.536 1.00 98.06 85 GLU A C 1
ATOM 664 O O . GLU A 1 85 ? 9.972 -1.290 -7.215 1.00 98.06 85 GLU A O 1
ATOM 669 N N . TYR A 1 86 ? 11.060 0.588 -6.663 1.00 98.38 86 TYR A N 1
ATOM 670 C CA . TYR A 1 86 ? 12.220 0.360 -7.526 1.00 98.38 86 TYR A CA 1
ATOM 671 C C . TYR A 1 86 ? 13.387 -0.027 -6.632 1.00 98.38 86 TYR A C 1
ATOM 673 O O . TYR A 1 86 ? 13.948 0.826 -5.945 1.00 98.38 86 TYR A O 1
ATOM 681 N N . LEU A 1 87 ? 13.737 -1.309 -6.622 1.00 98.31 87 LEU A N 1
ATOM 682 C CA . LEU A 1 87 ? 14.746 -1.852 -5.720 1.00 98.31 87 LEU A CA 1
ATOM 683 C C . LEU A 1 87 ? 15.833 -2.605 -6.491 1.00 98.31 87 LEU A C 1
ATOM 685 O O . LEU A 1 87 ? 15.520 -3.313 -7.452 1.00 98.31 87 LEU A O 1
ATOM 689 N N . PRO A 1 88 ? 17.110 -2.509 -6.079 1.00 98.19 88 PRO A N 1
ATOM 690 C CA . PRO A 1 88 ? 18.135 -3.419 -6.570 1.00 98.19 88 PRO A CA 1
ATOM 691 C C . PRO A 1 88 ? 17.776 -4.885 -6.285 1.00 98.19 88 PRO A C 1
ATOM 693 O O . PRO A 1 88 ? 17.182 -5.169 -5.238 1.00 98.19 88 PRO A O 1
ATOM 696 N N . PRO A 1 89 ? 18.160 -5.836 -7.158 1.00 96.81 89 PRO A N 1
ATOM 697 C CA . PRO A 1 89 ? 17.950 -7.257 -6.899 1.00 96.81 89 PRO A CA 1
ATOM 698 C C . PRO A 1 89 ? 18.498 -7.687 -5.529 1.00 96.81 89 PRO A C 1
ATOM 700 O O . PRO A 1 89 ? 19.664 -7.456 -5.211 1.00 96.81 89 PRO A O 1
ATOM 703 N N . GLY A 1 90 ? 17.650 -8.319 -4.713 1.00 93.38 90 GLY A N 1
ATOM 704 C CA . GLY A 1 90 ? 17.999 -8.794 -3.369 1.00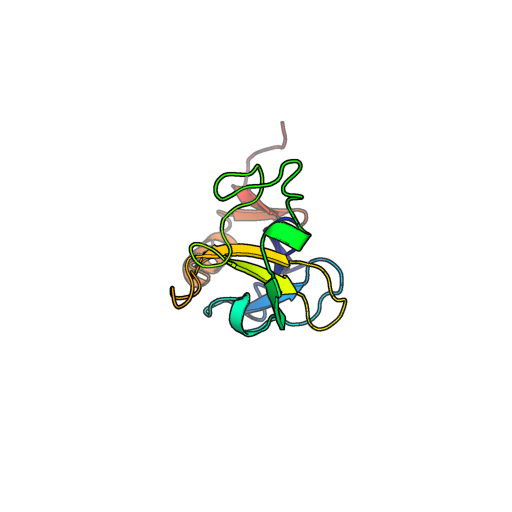 93.38 90 GLY A CA 1
ATOM 705 C C . GLY A 1 90 ? 17.931 -7.743 -2.254 1.00 93.38 90 GLY A C 1
ATOM 706 O O . GLY A 1 90 ? 18.124 -8.096 -1.090 1.00 93.38 90 GLY A O 1
ATOM 707 N N . HIS A 1 91 ? 17.632 -6.477 -2.563 1.00 98.12 91 HIS A N 1
ATOM 708 C CA . HIS A 1 91 ? 17.371 -5.470 -1.535 1.00 98.12 91 HIS A CA 1
ATOM 709 C C . HIS A 1 91 ? 16.101 -5.833 -0.737 1.00 98.12 91 HIS A C 1
ATOM 711 O O . HIS A 1 91 ? 15.120 -6.293 -1.329 1.00 98.12 91 HIS A O 1
ATOM 717 N N . PRO A 1 92 ? 16.071 -5.632 0.595 1.00 97.56 92 PRO A N 1
ATOM 718 C CA . PRO A 1 92 ? 14.864 -5.870 1.383 1.00 97.56 92 PRO A CA 1
ATOM 719 C C . PRO A 1 92 ? 13.719 -4.940 0.960 1.00 97.56 92 PRO A C 1
ATOM 721 O O . PRO A 1 92 ? 13.931 -3.755 0.709 1.00 97.56 92 PRO A O 1
ATOM 724 N N . ILE A 1 93 ? 12.496 -5.470 0.927 1.00 97.75 93 ILE A N 1
ATOM 725 C CA . ILE A 1 93 ? 11.279 -4.679 0.695 1.00 97.75 93 ILE A CA 1
ATOM 726 C C . ILE A 1 93 ? 11.099 -3.692 1.852 1.00 97.75 93 ILE A C 1
ATOM 728 O O . ILE A 1 93 ? 11.148 -4.088 3.021 1.00 97.75 93 ILE A O 1
ATOM 732 N N . THR A 1 94 ? 10.866 -2.418 1.537 1.00 97.38 94 THR A N 1
ATOM 733 C CA . THR A 1 94 ? 10.777 -1.362 2.551 1.00 97.38 94 THR A CA 1
ATOM 734 C C . THR A 1 94 ? 9.460 -1.450 3.326 1.00 97.38 94 THR A C 1
ATOM 736 O O . THR A 1 94 ? 8.384 -1.659 2.753 1.00 97.38 94 THR A O 1
ATOM 739 N N . ASN A 1 95 ? 9.511 -1.249 4.646 1.00 96.56 95 ASN A N 1
ATOM 740 C CA . ASN A 1 95 ? 8.313 -0.938 5.424 1.00 96.56 95 ASN A CA 1
ATOM 741 C C . ASN A 1 95 ? 8.041 0.566 5.345 1.00 96.56 95 ASN A C 1
ATOM 743 O O . ASN A 1 95 ? 8.740 1.354 5.972 1.00 96.56 95 ASN A O 1
ATOM 747 N N . THR A 1 96 ? 7.096 0.970 4.496 1.00 93.12 96 THR A N 1
ATOM 748 C CA . THR A 1 96 ? 6.882 2.388 4.158 1.00 93.12 96 THR A CA 1
ATOM 749 C C . THR A 1 96 ? 5.910 3.097 5.092 1.00 93.12 96 THR A C 1
ATOM 751 O O . THR A 1 96 ? 5.910 4.325 5.140 1.00 93.12 96 THR A O 1
ATOM 754 N N . THR A 1 97 ? 5.073 2.360 5.823 1.00 93.94 97 THR A N 1
ATOM 755 C CA . THR A 1 97 ? 4.008 2.950 6.638 1.00 93.94 97 THR A CA 1
ATOM 756 C C . THR A 1 97 ? 3.875 2.203 7.954 1.00 93.94 97 THR A C 1
ATOM 758 O O . THR A 1 97 ? 3.459 1.049 7.988 1.00 93.94 97 THR A O 1
ATOM 761 N N . GLU A 1 98 ? 4.209 2.897 9.038 1.00 95.62 98 GLU A N 1
ATOM 762 C CA . GLU A 1 98 ? 4.047 2.439 10.415 1.00 95.62 98 GLU A CA 1
ATOM 763 C C . GLU A 1 98 ? 3.262 3.513 11.167 1.00 95.62 98 GLU A C 1
ATOM 765 O O . GLU A 1 98 ? 3.696 4.663 11.251 1.00 95.62 98 GLU A O 1
ATOM 770 N N . LEU A 1 99 ? 2.075 3.157 11.657 1.00 95.38 99 LEU A N 1
ATOM 771 C CA . LEU A 1 99 ? 1.180 4.081 12.349 1.00 95.38 99 LEU A CA 1
ATOM 772 C C . LEU A 1 99 ? 1.109 3.724 13.832 1.00 95.38 99 LEU A C 1
ATOM 774 O O . LEU A 1 99 ? 0.918 2.563 14.193 1.00 95.38 99 LEU A O 1
ATOM 778 N N . ASP A 1 100 ? 1.192 4.738 14.691 1.00 97.50 100 ASP A N 1
ATOM 779 C CA . ASP A 1 100 ? 0.915 4.585 16.118 1.00 97.50 100 ASP A CA 1
ATOM 780 C C . ASP A 1 100 ? -0.604 4.531 16.346 1.00 97.50 100 ASP A C 1
ATOM 782 O O . ASP A 1 100 ? -1.270 5.546 16.578 1.00 97.50 100 ASP A O 1
ATOM 786 N N . LEU A 1 101 ? -1.168 3.328 16.208 1.00 97.44 101 LEU A N 1
ATOM 787 C CA . LEU A 1 101 ? -2.609 3.098 16.337 1.00 97.44 101 LEU A CA 1
ATOM 788 C C . LEU A 1 101 ? -3.120 3.437 17.737 1.00 97.44 101 LEU A C 1
ATOM 790 O O . LEU A 1 101 ? -4.239 3.931 17.872 1.00 97.44 101 LEU A O 1
ATOM 794 N N . ASP A 1 102 ? -2.302 3.204 18.763 1.00 98.25 102 ASP A N 1
ATOM 795 C CA . ASP A 1 102 ? -2.678 3.455 20.151 1.00 98.25 102 ASP A CA 1
ATOM 796 C C . ASP A 1 102 ? -2.806 4.960 20.399 1.00 98.25 102 ASP A C 1
ATOM 798 O O . ASP A 1 102 ? -3.822 5.415 20.933 1.00 98.25 102 ASP A O 1
ATOM 802 N N . ALA A 1 103 ? -1.844 5.756 19.922 1.00 98.19 103 ALA A N 1
ATOM 803 C CA . ALA A 1 103 ? -1.925 7.211 19.992 1.00 98.19 103 ALA A CA 1
ATOM 804 C C . ALA A 1 103 ? -3.102 7.767 19.176 1.00 98.19 103 ALA A C 1
ATOM 806 O O . ALA A 1 103 ? -3.829 8.633 19.665 1.00 98.19 103 ALA A O 1
ATOM 807 N N . ILE A 1 104 ? -3.332 7.269 17.954 1.00 97.44 104 ILE A N 1
ATOM 808 C CA . ILE A 1 104 ? -4.460 7.714 17.116 1.00 97.44 104 ILE A CA 1
ATOM 809 C C . ILE A 1 104 ? -5.791 7.460 17.837 1.00 97.44 104 ILE A C 1
ATOM 811 O O . ILE A 1 104 ? -6.605 8.377 17.977 1.00 97.44 104 ILE A O 1
ATOM 815 N N . LYS A 1 105 ? -5.997 6.243 18.350 1.00 97.38 105 LYS A N 1
ATOM 816 C CA . LYS A 1 105 ? -7.209 5.869 19.094 1.00 97.38 105 LYS A CA 1
ATOM 817 C C . LYS A 1 105 ? -7.377 6.681 20.372 1.00 97.38 105 LYS A C 1
ATOM 819 O O . LYS A 1 105 ? -8.485 7.131 20.654 1.00 97.38 105 LYS A O 1
ATOM 824 N N . ALA A 1 106 ? -6.299 6.906 21.124 1.00 98.25 106 ALA A N 1
ATOM 825 C CA . ALA A 1 106 ? -6.337 7.710 22.343 1.00 98.25 106 ALA A CA 1
ATOM 826 C C . ALA A 1 106 ? -6.773 9.155 22.059 1.00 98.25 106 ALA A C 1
ATOM 828 O O . ALA A 1 106 ? -7.616 9.692 22.774 1.00 98.25 106 ALA A O 1
ATOM 829 N N . ARG A 1 107 ? -6.264 9.766 20.983 1.00 97.75 107 ARG A N 1
ATOM 830 C CA . ARG A 1 107 ? -6.610 11.143 20.592 1.00 97.75 107 ARG A CA 1
ATOM 831 C C . ARG A 1 107 ? -8.036 11.273 20.055 1.00 97.75 107 ARG A C 1
ATOM 833 O O . ARG A 1 107 ? -8.700 12.268 20.336 1.00 97.75 107 ARG A O 1
ATOM 840 N N . LEU A 1 108 ? -8.531 10.260 19.340 1.00 96.62 108 LEU A N 1
ATOM 841 C CA . LEU A 1 108 ? -9.947 10.162 18.964 1.00 96.62 108 LEU A CA 1
ATOM 842 C C . LEU A 1 108 ? -10.842 10.037 20.207 1.00 96.62 108 LEU A C 1
ATOM 844 O O . LEU A 1 108 ? -11.837 10.746 20.324 1.00 96.62 108 LEU A O 1
ATOM 848 N N . ALA A 1 109 ? -10.470 9.187 21.169 1.00 96.69 109 ALA A N 1
ATOM 849 C CA . ALA A 1 109 ? -11.218 9.007 22.415 1.00 96.69 109 ALA A CA 1
ATOM 850 C C . ALA A 1 109 ? -11.210 10.262 23.305 1.00 96.69 109 ALA A C 1
ATOM 852 O O . ALA A 1 109 ? -12.207 10.557 23.963 1.00 96.69 109 ALA A O 1
ATOM 853 N N . ALA A 1 110 ? -10.109 11.017 23.303 1.00 97.50 110 ALA A N 1
ATOM 854 C CA . ALA A 1 110 ? -9.991 12.302 23.989 1.00 97.50 110 ALA A CA 1
ATOM 855 C C . ALA A 1 110 ? -10.771 13.437 23.297 1.00 97.50 110 ALA A C 1
ATOM 857 O O . ALA A 1 110 ? -10.899 14.521 23.864 1.00 97.50 110 ALA A O 1
ATOM 858 N N . GLY A 1 111 ? -11.289 13.206 22.086 1.00 95.69 111 GLY A N 1
ATOM 859 C CA . GLY A 1 111 ? -11.976 14.223 21.293 1.00 95.69 111 GLY A CA 1
ATOM 860 C C . GLY A 1 111 ? -11.043 15.298 20.733 1.00 95.69 111 GLY A C 1
ATOM 861 O O . GLY A 1 111 ? -11.513 16.371 20.379 1.00 95.69 111 GLY A O 1
ATOM 862 N N . GLU A 1 112 ? -9.734 15.040 20.657 1.00 97.12 112 GLU A N 1
ATOM 863 C CA . GLU A 1 112 ? -8.766 15.937 20.006 1.00 97.12 112 GLU A CA 1
ATOM 864 C C . GLU A 1 112 ? -8.817 15.820 18.483 1.00 97.12 112 GLU A C 1
ATOM 866 O O . GLU A 1 112 ? -8.520 16.771 17.757 1.00 97.12 112 GLU A O 1
ATOM 871 N N . LEU A 1 113 ? -9.155 14.622 18.007 1.00 96.12 113 LEU A N 1
ATOM 872 C CA . LEU A 1 113 ? -9.335 14.300 16.605 1.00 96.12 113 LEU A CA 1
ATOM 873 C C . LEU A 1 113 ? -10.774 13.864 16.364 1.00 96.12 113 LEU A C 1
ATOM 875 O O . LEU A 1 113 ? -11.406 13.245 17.220 1.00 96.12 113 LEU A O 1
ATOM 879 N N . VAL A 1 114 ? -11.250 14.122 15.156 1.00 95.44 114 VAL A N 1
ATOM 880 C CA . VAL A 1 114 ? -12.469 13.536 14.610 1.00 95.44 114 VAL A CA 1
ATOM 881 C C . VAL A 1 114 ? -12.130 12.795 13.326 1.00 95.44 114 VAL A C 1
ATOM 883 O O . VAL A 1 114 ? -11.227 13.190 12.586 1.00 95.44 114 VAL A O 1
ATOM 886 N N . LEU A 1 115 ? -12.852 11.707 13.076 1.00 94.81 115 LEU A N 1
ATOM 887 C CA . LEU A 1 115 ? -12.817 11.014 11.797 1.00 94.81 115 LEU A CA 1
ATOM 888 C C . LEU A 1 115 ? -13.963 11.563 10.942 1.00 94.81 115 LEU A C 1
ATOM 890 O O . LEU A 1 115 ? -15.129 11.281 11.221 1.00 94.81 115 LEU A O 1
ATOM 894 N N . ASP A 1 116 ? -13.625 12.379 9.948 1.00 93.88 116 ASP A N 1
ATOM 895 C CA . ASP A 1 116 ? -14.573 13.025 9.039 1.00 93.88 116 ASP A CA 1
ATOM 896 C C . ASP A 1 116 ? -14.339 12.531 7.613 1.00 93.88 116 ASP A C 1
ATOM 898 O O . ASP A 1 116 ? -13.247 12.701 7.071 1.00 93.88 116 ASP A O 1
ATOM 902 N N . ASP A 1 117 ? -15.350 11.878 7.043 1.00 93.19 117 ASP A N 1
ATOM 903 C CA . ASP A 1 117 ? -15.290 11.212 5.733 1.00 93.19 117 ASP A CA 1
ATOM 904 C C . ASP A 1 117 ? -14.024 10.351 5.546 1.00 93.19 117 ASP A C 1
ATOM 906 O O . ASP A 1 117 ? -13.308 10.437 4.556 1.00 93.19 117 ASP A O 1
ATOM 910 N N . GLY A 1 118 ? -13.685 9.578 6.581 1.00 94.81 118 GLY A N 1
ATOM 911 C CA . GLY A 1 118 ? -12.510 8.708 6.592 1.00 94.81 118 GLY A CA 1
ATOM 912 C C . GLY A 1 118 ? -11.163 9.423 6.726 1.00 94.81 118 GLY A C 1
ATOM 913 O O . GLY A 1 118 ? -10.126 8.774 6.649 1.00 94.81 118 GLY A O 1
ATOM 914 N N . HIS A 1 119 ? -11.136 10.729 6.992 1.00 95.12 119 HIS A N 1
ATOM 915 C CA . HIS A 1 119 ? -9.911 11.488 7.238 1.00 95.12 119 HIS A CA 1
ATOM 916 C C . HIS A 1 119 ? -9.831 11.988 8.684 1.00 95.12 119 HIS A C 1
ATOM 918 O O . HIS A 1 119 ? -10.817 12.449 9.261 1.00 95.12 119 HIS A O 1
ATOM 924 N N . LEU A 1 120 ? -8.636 11.931 9.281 1.00 95.00 120 LEU A N 1
ATOM 925 C CA . LEU A 1 120 ? -8.392 12.516 10.602 1.00 95.00 120 LEU A CA 1
ATOM 926 C C . LEU A 1 120 ? -8.332 14.042 10.499 1.00 95.00 120 LEU A C 1
ATOM 928 O O . LEU A 1 120 ? -7.552 14.583 9.714 1.00 95.00 120 LEU A O 1
ATOM 932 N N . ARG A 1 121 ? -9.110 14.734 11.333 1.00 94.81 121 ARG A N 1
ATOM 933 C CA . ARG A 1 121 ? -9.098 16.198 11.452 1.00 94.81 121 ARG A CA 1
ATOM 934 C C . ARG A 1 121 ? -9.015 16.631 12.915 1.00 94.81 121 ARG A C 1
ATOM 936 O O . ARG A 1 121 ? -9.537 15.914 13.769 1.00 94.81 121 ARG A O 1
ATOM 943 N N . PRO A 1 122 ? -8.394 17.779 13.230 1.00 95.50 122 PRO A N 1
ATOM 944 C CA . PRO A 1 122 ? -8.490 18.370 14.559 1.00 95.50 122 PRO A CA 1
ATOM 945 C C . PRO A 1 122 ? -9.948 18.667 14.919 1.00 95.50 122 PRO A C 1
ATOM 947 O O . PRO A 1 122 ? -10.720 19.153 14.091 1.00 95.50 122 PRO A O 1
ATOM 950 N N . ALA A 1 123 ? -10.339 18.388 16.157 1.00 91.38 123 ALA A N 1
ATOM 951 C CA . ALA A 1 123 ? -11.657 18.771 16.638 1.00 91.38 123 ALA A CA 1
ATOM 952 C C . ALA A 1 123 ? -11.765 20.303 16.766 1.00 91.38 123 ALA A C 1
ATOM 954 O O . ALA A 1 123 ? -10.872 20.957 17.301 1.00 91.38 123 ALA A O 1
ATOM 955 N N . GLY A 1 124 ? -12.881 20.877 16.305 1.00 82.12 124 GLY A N 1
ATOM 956 C CA . GLY A 1 124 ? -13.182 22.306 16.460 1.00 82.12 124 GLY A CA 1
ATOM 957 C C . GLY A 1 124 ? -12.643 23.236 15.365 1.00 82.12 124 GLY A C 1
ATOM 958 O O . GLY A 1 124 ? -12.906 24.434 15.433 1.00 82.12 124 GLY A O 1
ATOM 959 N N . GLU A 1 125 ? -11.947 22.722 14.347 1.00 72.62 125 GLU A N 1
ATOM 960 C CA . GLU A 1 125 ? -11.632 23.497 13.140 1.00 72.62 125 GLU A CA 1
ATOM 961 C C . GLU A 1 125 ? -12.778 23.389 12.122 1.00 72.62 125 GLU A C 1
ATOM 963 O O . GLU A 1 125 ? -13.097 22.313 11.615 1.00 72.62 125 GLU A O 1
ATOM 968 N N . GLU A 1 126 ? -13.426 24.522 11.843 1.00 59.94 126 GLU A N 1
ATOM 969 C CA . GLU A 1 126 ? -14.481 24.632 10.835 1.00 59.94 126 GLU A CA 1
ATOM 970 C C . GLU A 1 126 ? -13.845 24.687 9.435 1.00 59.94 126 GLU A C 1
ATOM 972 O O . GLU A 1 126 ? -12.885 25.425 9.202 1.00 59.94 126 GLU A O 1
ATOM 977 N N . GLN A 1 127 ? -14.353 23.859 8.520 1.00 58.97 127 GLN A N 1
ATOM 978 C CA . GLN A 1 127 ? -13.817 23.654 7.170 1.00 58.97 127 GLN A CA 1
ATOM 979 C C . GLN A 1 127 ? -13.784 24.989 6.404 1.00 58.97 127 GLN A C 1
ATOM 981 O O . GLN A 1 127 ? -14.836 25.562 6.123 1.00 58.97 127 GLN A O 1
ATOM 986 N N . ARG A 1 128 ? -12.586 25.504 6.103 1.00 54.66 128 ARG A N 1
ATOM 987 C CA . ARG A 1 128 ? -12.392 26.677 5.235 1.00 54.66 128 ARG A CA 1
ATOM 988 C C . ARG A 1 128 ? -12.336 26.295 3.766 1.00 54.66 128 ARG A C 1
ATOM 990 O O . ARG A 1 128 ? -11.720 25.251 3.464 1.00 54.66 128 ARG A O 1
#

Secondary structure (DSSP, 8-state):
---EEEEETTEEEETTTTEEEETTT--EEEETTS-GGGGSEEEEE-GGGTS---S-SSS-SSPPTTT-EEEEEE-TTT--EEEEEEE-TTPPPP------HHHHHHHHHTTSEEEETTEEEETT----

Sequence (128 aa):
MSSLLHVGDRLDLDLETERWVCGKCSQDLGNARDNVKRGLLVAERDPAEVHPPLIAGEFTFSPNPQWVRILEFYCPGCGLQVETEYLPPGHPITNTTELDLDAIKARLAAGELVLDDGHLRPAGEEQR

pLDDT: mean 95.26, std 7.51, range [54.66, 98.75]

Foldseek 3Di:
DFQWACPDPFWIARLVVQFIATPPPRDTQDHVQDQSLVSWDKDWDQQCVVFPQVDDDPHGRTDDSQAWTKIFTAHPPPRDGPDIDIDHPPDDDDSPDHDPSVVVVVCVVVQQWDQDPNHTDGHPDDDD

Radius of gyration: 18.81 Å; chains: 1; bounding box: 44×37×53 Å